Protein AF-A0A497RJP3-F1 (afdb_monomer_lite)

Foldseek 3Di:
DDPDCPQPVVQVVVVVVQQVCCLVVVDQKDKDDDPVQQKIWIWGDDPNDIDIDIDHDDPPDDD

pLDDT: mean 76.8, std 14.94, range [35.03, 90.75]

Structure (mmCIF, N/CA/C/O backbone):
data_AF-A0A497RJP3-F1
#
_entry.id   AF-A0A497RJP3-F1
#
loop_
_atom_site.group_PDB
_atom_site.id
_atom_site.type_symbol
_atom_site.label_atom_id
_atom_site.label_alt_id
_atom_site.label_comp_id
_atom_site.label_asym_id
_atom_site.label_entity_id
_atom_site.label_seq_id
_atom_site.pdbx_PDB_ins_code
_atom_site.Cartn_x
_atom_site.Cartn_y
_atom_site.Cartn_z
_atom_site.occupancy
_atom_site.B_iso_or_equiv
_atom_site.auth_seq_id
_atom_site.auth_comp_id
_atom_site.auth_asym_id
_atom_site.auth_atom_id
_atom_site.pdbx_PDB_model_num
ATOM 1 N N . MET A 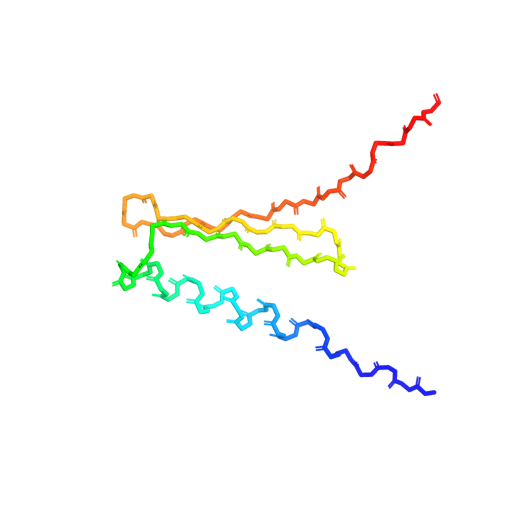1 1 ? 26.178 -14.868 -13.177 1.00 35.03 1 MET A N 1
ATOM 2 C CA . MET A 1 1 ? 25.971 -14.092 -11.936 1.00 35.03 1 MET A CA 1
ATOM 3 C C . MET A 1 1 ? 24.476 -14.025 -11.689 1.00 35.03 1 MET A C 1
ATOM 5 O O . MET A 1 1 ? 23.773 -13.421 -12.484 1.00 35.03 1 MET A O 1
ATOM 9 N N . THR A 1 2 ? 23.970 -14.726 -10.678 1.00 42.62 2 THR A N 1
ATOM 10 C CA . THR A 1 2 ? 22.534 -14.751 -10.368 1.00 42.62 2 THR A CA 1
ATOM 11 C C . THR A 1 2 ? 22.200 -13.476 -9.606 1.00 42.62 2 THR A C 1
ATOM 13 O O . THR A 1 2 ? 22.616 -13.318 -8.458 1.00 42.62 2 THR A O 1
ATOM 16 N N . VAL A 1 3 ? 21.521 -12.536 -10.261 1.00 43.91 3 VAL A N 1
ATOM 17 C CA . VAL A 1 3 ? 21.020 -11.313 -9.627 1.00 43.91 3 VAL A CA 1
ATOM 18 C C . VAL A 1 3 ? 20.049 -11.747 -8.528 1.00 43.91 3 VAL A C 1
ATOM 20 O O . VAL A 1 3 ? 18.978 -12.278 -8.810 1.00 43.91 3 VAL A O 1
ATOM 23 N N . LYS A 1 4 ? 20.454 -11.622 -7.261 1.00 42.31 4 LYS A N 1
ATOM 24 C CA . LYS A 1 4 ? 19.538 -11.839 -6.137 1.00 42.31 4 LYS A CA 1
ATOM 25 C C . LYS A 1 4 ? 18.4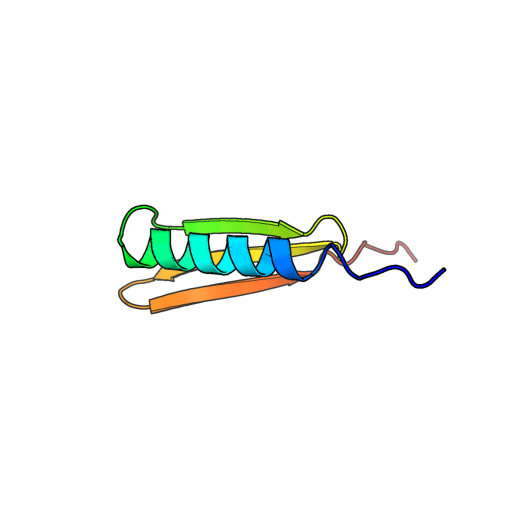98 -10.713 -6.192 1.00 42.31 4 LYS A C 1
ATOM 27 O O . LYS A 1 4 ? 18.915 -9.559 -6.281 1.00 42.31 4 LYS A O 1
ATOM 32 N N . PRO A 1 5 ? 17.186 -10.998 -6.145 1.00 46.16 5 PRO A N 1
ATOM 33 C CA . PRO A 1 5 ? 16.165 -9.958 -6.164 1.00 46.16 5 PRO A CA 1
ATOM 34 C C . PRO A 1 5 ? 16.216 -9.194 -4.835 1.00 46.16 5 PRO A C 1
ATOM 36 O O . PRO A 1 5 ? 15.597 -9.583 -3.850 1.00 46.16 5 PRO A O 1
ATOM 39 N N . VAL A 1 6 ? 17.010 -8.125 -4.781 1.00 48.94 6 VAL A N 1
ATOM 40 C CA . VAL A 1 6 ? 17.130 -7.256 -3.597 1.00 48.94 6 VAL A CA 1
ATOM 41 C C . VAL A 1 6 ? 15.949 -6.277 -3.496 1.00 48.94 6 VAL A C 1
ATOM 43 O O . VAL A 1 6 ? 15.726 -5.685 -2.443 1.00 48.94 6 VAL A O 1
ATOM 46 N N . SER A 1 7 ? 15.119 -6.163 -4.528 1.00 52.94 7 SER A N 1
ATOM 47 C CA . SER A 1 7 ? 14.143 -5.075 -4.609 1.00 52.94 7 SER A CA 1
ATOM 48 C C . SER A 1 7 ? 12.729 -5.441 -4.157 1.00 52.94 7 SER A C 1
ATOM 50 O O . SER A 1 7 ? 12.014 -4.580 -3.661 1.00 52.94 7 SER A O 1
ATOM 52 N N . ALA A 1 8 ? 12.314 -6.712 -4.234 1.00 52.69 8 ALA A N 1
ATOM 53 C CA . ALA A 1 8 ? 10.920 -7.086 -3.963 1.00 52.69 8 ALA A CA 1
ATOM 54 C C . ALA A 1 8 ? 10.524 -7.040 -2.471 1.00 52.69 8 ALA A C 1
ATOM 56 O O . ALA A 1 8 ? 9.378 -6.760 -2.141 1.00 52.69 8 ALA A O 1
ATOM 57 N N . ASN A 1 9 ? 11.457 -7.287 -1.547 1.00 59.53 9 ASN A N 1
ATOM 58 C CA . ASN A 1 9 ? 11.105 -7.372 -0.124 1.00 59.53 9 ASN A CA 1
ATOM 59 C C . ASN A 1 9 ? 11.009 -5.997 0.555 1.00 59.53 9 ASN A C 1
ATOM 61 O O . ASN A 1 9 ? 10.161 -5.804 1.420 1.00 59.53 9 ASN A O 1
ATOM 65 N N . LYS A 1 10 ? 11.817 -5.011 0.140 1.00 67.38 10 LYS A N 1
ATOM 66 C CA . LYS A 1 10 ? 11.848 -3.688 0.794 1.00 67.38 10 LYS A CA 1
ATOM 67 C C . LYS A 1 10 ? 10.552 -2.895 0.629 1.00 67.38 10 LYS A C 1
ATOM 69 O O . LYS A 1 10 ? 10.154 -2.191 1.556 1.00 67.38 10 LYS A O 1
ATOM 74 N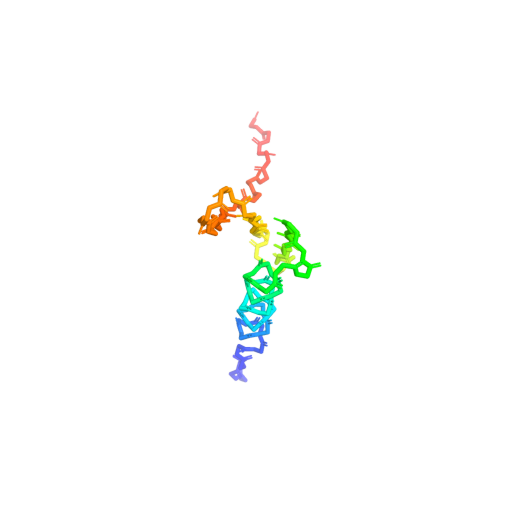 N . TRP A 1 11 ? 9.898 -2.980 -0.530 1.00 73.06 11 TRP A N 1
ATOM 75 C CA . TRP A 1 11 ? 8.644 -2.256 -0.753 1.00 73.06 11 TRP A CA 1
ATOM 76 C C . TRP A 1 11 ? 7.468 -2.922 -0.032 1.00 73.06 11 TRP A C 1
ATOM 78 O O . TRP A 1 11 ? 6.602 -2.217 0.481 1.00 73.06 11 TRP A O 1
ATOM 88 N N . ILE A 1 12 ? 7.471 -4.256 0.089 1.00 77.88 12 ILE A N 1
ATOM 89 C CA . ILE A 1 12 ? 6.472 -5.000 0.871 1.00 77.88 12 ILE A CA 1
ATOM 90 C C . ILE A 1 12 ? 6.575 -4.630 2.354 1.00 77.88 12 ILE A C 1
ATOM 92 O O . ILE A 1 12 ? 5.550 -4.400 2.993 1.00 77.88 12 ILE A O 1
ATOM 96 N N . ASP A 1 13 ? 7.791 -4.535 2.899 1.00 83.94 13 ASP A N 1
ATOM 97 C CA . ASP A 1 13 ? 8.011 -4.078 4.275 1.00 83.94 13 ASP A CA 1
ATOM 98 C C . ASP A 1 13 ? 7.515 -2.643 4.490 1.00 83.94 13 ASP A C 1
ATOM 100 O O . ASP A 1 13 ? 6.772 -2.387 5.440 1.00 83.94 13 ASP A O 1
ATOM 104 N N . LYS A 1 14 ? 7.820 -1.719 3.567 1.00 83.75 14 LYS A N 1
ATOM 105 C CA . LYS A 1 14 ? 7.261 -0.358 3.620 1.00 83.75 14 LYS A CA 1
ATOM 106 C C . LYS A 1 14 ? 5.732 -0.364 3.555 1.00 83.75 14 LYS A C 1
ATOM 108 O O . LYS A 1 14 ? 5.101 0.344 4.331 1.00 83.75 14 LYS A O 1
ATOM 113 N N . LEU A 1 15 ? 5.125 -1.168 2.678 1.00 84.50 15 LEU A N 1
ATOM 114 C CA . LEU A 1 15 ? 3.669 -1.250 2.539 1.00 84.50 15 LEU A CA 1
ATOM 115 C C . LEU A 1 15 ? 3.014 -1.733 3.839 1.00 84.50 15 LEU A C 1
ATOM 117 O O . LEU A 1 15 ? 2.030 -1.146 4.289 1.00 84.50 15 LEU A O 1
ATOM 121 N N . LYS A 1 16 ? 3.577 -2.773 4.465 1.00 87.00 16 LYS A N 1
ATOM 122 C CA . LYS A 1 16 ? 3.122 -3.270 5.771 1.00 87.00 16 LYS A CA 1
ATOM 123 C C . LYS A 1 16 ? 3.232 -2.191 6.842 1.00 87.00 16 LYS A C 1
ATOM 125 O O . LYS A 1 16 ? 2.258 -1.956 7.552 1.00 87.00 16 LYS A O 1
ATOM 130 N N . GLN A 1 17 ? 4.365 -1.494 6.899 1.00 89.06 17 GLN A N 1
ATOM 131 C CA . GLN A 1 17 ? 4.576 -0.409 7.851 1.00 89.06 17 GLN A CA 1
ATOM 132 C C . GLN A 1 17 ? 3.564 0.729 7.652 1.00 89.06 17 GLN A C 1
ATOM 134 O O . GLN A 1 17 ? 2.984 1.209 8.621 1.00 89.06 17 GLN A O 1
ATOM 139 N N . THR A 1 18 ? 3.275 1.121 6.408 1.00 88.00 18 THR A N 1
ATOM 140 C CA . THR A 1 18 ? 2.245 2.124 6.102 1.00 88.00 18 THR A CA 1
ATOM 141 C C . THR A 1 18 ? 0.857 1.668 6.551 1.00 88.00 18 THR A C 1
ATOM 143 O O . THR A 1 18 ? 0.133 2.443 7.172 1.00 88.00 18 THR A O 1
ATOM 146 N N . ILE A 1 19 ? 0.489 0.408 6.295 1.00 88.62 19 ILE A N 1
ATOM 147 C CA . ILE A 1 19 ? -0.785 -0.164 6.756 1.00 88.62 19 ILE A CA 1
ATOM 148 C C . ILE A 1 19 ? -0.865 -0.141 8.287 1.00 88.62 19 ILE A C 1
ATOM 150 O O . ILE A 1 19 ? -1.902 0.233 8.829 1.00 88.62 19 ILE A O 1
ATOM 154 N N . GLU A 1 20 ? 0.210 -0.495 8.993 1.00 90.50 20 GLU A N 1
ATOM 155 C CA . GLU A 1 20 ? 0.249 -0.435 10.456 1.00 90.50 20 GLU A CA 1
ATOM 156 C C . GLU A 1 20 ? 0.146 0.995 10.989 1.00 90.50 20 GLU A C 1
ATOM 158 O O . GLU A 1 20 ? -0.625 1.232 11.918 1.00 90.50 20 GLU A O 1
ATOM 163 N N . CYS A 1 21 ? 0.851 1.965 10.401 1.00 89.81 21 CYS A N 1
ATOM 164 C CA . CYS A 1 21 ? 0.711 3.375 10.770 1.00 89.81 21 CYS A CA 1
ATOM 165 C C . CYS A 1 21 ? -0.740 3.846 10.616 1.00 89.81 21 CYS A C 1
ATOM 167 O O . CYS A 1 21 ? -1.277 4.498 11.511 1.00 89.81 21 CYS A O 1
ATOM 169 N N . ILE A 1 22 ? -1.396 3.461 9.520 1.00 88.94 22 ILE A N 1
ATOM 170 C CA . ILE A 1 22 ? -2.791 3.822 9.261 1.00 88.94 22 ILE A CA 1
ATOM 171 C C . ILE A 1 22 ? -3.747 3.123 10.235 1.00 88.94 22 ILE A C 1
ATOM 173 O O . ILE A 1 22 ? -4.682 3.732 10.758 1.00 88.94 22 ILE A O 1
ATOM 177 N N . LYS A 1 23 ? -3.489 1.850 10.544 1.00 87.62 23 LYS A N 1
ATOM 178 C CA . LYS A 1 23 ? -4.275 1.073 11.508 1.00 87.62 23 LYS A CA 1
ATOM 179 C C . LYS A 1 23 ? -4.196 1.657 12.920 1.00 87.62 23 LYS A C 1
ATOM 181 O O . LYS A 1 23 ? -5.213 1.722 13.601 1.00 87.62 23 LYS A O 1
ATOM 186 N N . ASN A 1 24 ? -3.012 2.110 13.327 1.00 90.31 24 ASN A N 1
ATOM 187 C CA . ASN A 1 24 ? -2.770 2.727 14.632 1.00 90.31 24 ASN A CA 1
ATOM 188 C C . ASN A 1 24 ? -3.194 4.208 14.697 1.00 90.31 24 ASN A C 1
ATOM 190 O O . ASN A 1 24 ? -3.017 4.841 15.733 1.00 90.31 24 ASN A O 1
ATOM 194 N N . GLY A 1 25 ? -3.742 4.775 13.613 1.00 86.38 25 GLY A N 1
ATOM 195 C CA . GLY A 1 25 ? -4.182 6.173 13.572 1.00 86.38 25 GLY A CA 1
ATOM 196 C C . GLY A 1 25 ? -3.040 7.193 13.517 1.00 86.38 25 GLY A C 1
ATOM 197 O O . GLY A 1 25 ? -3.266 8.369 13.768 1.00 86.38 25 GLY A O 1
ATOM 198 N N . VAL A 1 26 ? -1.821 6.758 13.180 1.00 89.25 26 VAL A N 1
ATOM 199 C CA . VAL A 1 26 ? -0.656 7.638 12.982 1.00 89.25 26 VAL A CA 1
ATOM 200 C C . VAL A 1 26 ? -0.778 8.414 11.665 1.00 89.25 26 VAL A C 1
ATOM 202 O O . VAL A 1 26 ? -0.269 9.524 11.550 1.00 89.25 26 VAL A O 1
ATOM 205 N N . ALA A 1 27 ? -1.459 7.835 10.672 1.00 84.25 27 ALA A N 1
ATOM 206 C CA . ALA A 1 27 ? -1.729 8.453 9.377 1.00 84.25 27 ALA A CA 1
ATOM 207 C C . ALA A 1 27 ? -3.125 8.064 8.862 1.00 84.25 27 ALA A C 1
ATOM 209 O O . ALA A 1 27 ? -3.612 6.975 9.144 1.00 84.25 27 ALA A O 1
ATOM 210 N N . GLU A 1 28 ? -3.765 8.919 8.067 1.00 84.56 28 GLU A N 1
ATOM 211 C CA . GLU A 1 28 ? -5.057 8.600 7.427 1.00 84.56 28 GLU A CA 1
ATOM 212 C C . GLU A 1 28 ? -4.882 7.984 6.025 1.00 84.56 28 GLU A C 1
ATOM 214 O O . GLU A 1 28 ? -5.719 7.210 5.552 1.00 84.56 28 GLU A O 1
ATOM 219 N N . GLN A 1 29 ? -3.752 8.276 5.373 1.00 88.56 29 GLN A N 1
ATOM 220 C CA . GLN A 1 29 ? -3.384 7.766 4.054 1.00 88.56 29 GLN A CA 1
ATOM 221 C C . GLN A 1 29 ? -1.861 7.676 3.887 1.00 88.56 29 GLN A C 1
ATOM 223 O O . GLN A 1 29 ? -1.107 8.352 4.584 1.00 88.56 29 GLN A O 1
ATOM 228 N N . GLY A 1 30 ? -1.414 6.872 2.927 1.00 87.44 30 GLY A N 1
ATOM 229 C CA . GLY A 1 30 ? -0.020 6.752 2.527 1.00 87.44 30 GLY A CA 1
ATOM 230 C C . GLY A 1 30 ? 0.106 6.306 1.075 1.00 87.44 30 GLY A C 1
ATOM 231 O O . GLY A 1 30 ? -0.683 5.494 0.589 1.00 87.44 30 GLY A O 1
ATOM 232 N N . THR A 1 31 ? 1.110 6.838 0.389 1.00 86.69 31 THR A N 1
ATOM 233 C CA . THR A 1 31 ? 1.420 6.495 -1.000 1.00 86.69 31 THR A CA 1
ATOM 234 C C . THR A 1 31 ? 2.785 5.828 -1.043 1.00 86.69 31 THR A C 1
ATOM 236 O O . THR A 1 31 ? 3.722 6.308 -0.406 1.00 86.69 31 THR A O 1
ATOM 239 N N . LEU A 1 32 ? 2.893 4.724 -1.777 1.00 84.62 32 LEU A N 1
ATO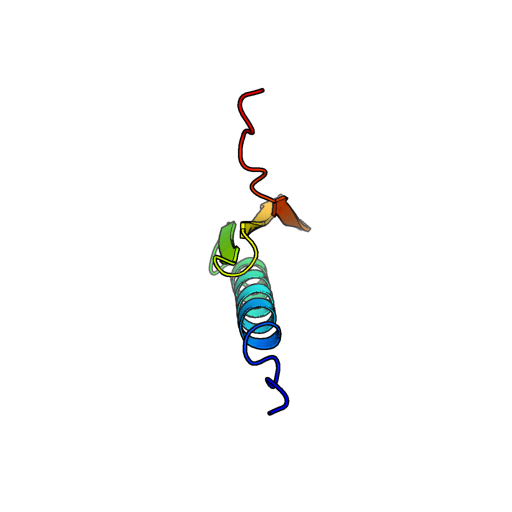M 240 C CA . LEU A 1 32 ? 4.159 4.059 -2.054 1.00 84.62 32 LEU A CA 1
ATOM 241 C C . LEU A 1 32 ? 4.361 3.961 -3.556 1.00 84.62 32 LEU A C 1
ATOM 243 O O . LEU A 1 32 ? 3.600 3.286 -4.241 1.00 84.62 32 LEU A O 1
ATOM 247 N N . ASP A 1 33 ? 5.404 4.598 -4.052 1.00 81.75 33 ASP A N 1
ATOM 248 C CA . ASP A 1 33 ? 5.895 4.431 -5.407 1.00 81.75 33 ASP A CA 1
ATOM 249 C C . ASP A 1 33 ? 6.943 3.311 -5.460 1.00 81.75 33 ASP A C 1
ATOM 251 O O . ASP A 1 33 ? 7.851 3.218 -4.631 1.00 81.75 33 ASP A O 1
ATOM 255 N N . ASN A 1 34 ? 6.795 2.426 -6.440 1.00 80.31 34 ASN A N 1
ATOM 256 C CA . ASN A 1 34 ? 7.805 1.468 -6.844 1.00 80.31 34 ASN A CA 1
ATOM 257 C C . ASN A 1 34 ? 8.341 1.892 -8.213 1.00 80.31 34 ASN A C 1
ATOM 259 O O . ASN A 1 34 ? 7.859 1.464 -9.262 1.00 80.31 34 ASN A O 1
ATOM 263 N N . ILE A 1 35 ? 9.351 2.760 -8.175 1.00 70.75 35 ILE A N 1
ATOM 264 C CA . ILE A 1 35 ? 10.005 3.327 -9.362 1.00 70.75 35 ILE A CA 1
ATOM 265 C C . ILE A 1 35 ? 10.596 2.224 -10.253 1.00 70.75 35 ILE A C 1
A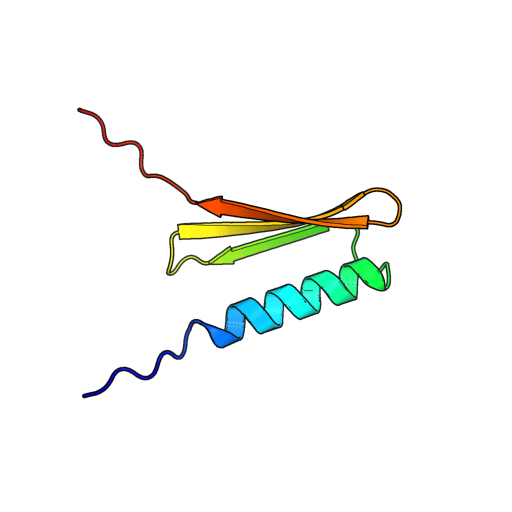TOM 267 O O . ILE A 1 35 ? 10.605 2.369 -11.469 1.00 70.75 35 ILE A O 1
ATOM 271 N N . GLU A 1 36 ? 11.046 1.102 -9.677 1.00 72.06 36 GLU A N 1
ATOM 272 C CA . GLU A 1 36 ? 11.639 -0.004 -10.445 1.00 72.06 36 GLU A CA 1
ATOM 273 C C . GLU A 1 36 ? 10.621 -0.723 -11.339 1.00 72.06 36 GLU A C 1
ATOM 275 O O . GLU A 1 36 ? 11.003 -1.277 -12.368 1.00 72.06 36 GLU A O 1
ATOM 280 N N . THR A 1 37 ? 9.340 -0.729 -10.965 1.00 73.12 37 THR A N 1
ATOM 281 C CA . THR A 1 37 ? 8.280 -1.413 -11.722 1.00 73.12 37 THR A CA 1
ATOM 282 C C . THR A 1 37 ? 7.271 -0.461 -12.363 1.00 73.12 37 THR A C 1
ATOM 284 O O . THR A 1 37 ? 6.389 -0.918 -13.087 1.00 73.12 37 THR A O 1
ATOM 287 N N . GLY A 1 38 ? 7.378 0.849 -12.113 1.00 73.31 38 GLY A N 1
ATOM 288 C CA . GLY A 1 38 ? 6.389 1.841 -12.552 1.00 73.31 38 GLY A CA 1
ATOM 289 C C . GLY A 1 38 ? 5.040 1.703 -11.838 1.00 73.31 38 GLY A C 1
ATOM 290 O O . GLY A 1 38 ? 4.012 2.189 -12.312 1.00 73.31 38 GLY A O 1
ATOM 291 N N . GLU A 1 39 ? 5.014 1.009 -10.703 1.00 80.62 39 GLU A N 1
ATOM 292 C CA . GLU A 1 39 ? 3.797 0.763 -9.941 1.00 80.62 39 GLU A CA 1
ATOM 293 C C . GLU A 1 39 ? 3.681 1.757 -8.796 1.00 80.62 39 GLU A C 1
ATOM 295 O O . GLU A 1 39 ? 4.664 2.049 -8.122 1.00 80.62 39 GLU A O 1
ATOM 300 N N . PHE A 1 40 ? 2.473 2.230 -8.505 1.00 85.31 40 PHE A N 1
ATOM 301 C CA . PHE A 1 40 ? 2.218 2.987 -7.287 1.00 85.31 40 PHE A CA 1
ATOM 302 C C . PHE A 1 40 ? 1.038 2.413 -6.507 1.00 85.31 40 PHE A C 1
ATOM 304 O O . PHE A 1 40 ? 0.034 1.968 -7.063 1.00 85.31 40 PHE A O 1
ATOM 311 N N . PHE A 1 41 ? 1.166 2.411 -5.187 1.00 86.19 41 PHE A N 1
ATOM 312 C CA . PHE A 1 41 ? 0.167 1.935 -4.249 1.00 86.19 41 PHE A CA 1
ATOM 313 C C . PHE A 1 41 ? -0.357 3.108 -3.434 1.00 86.19 41 PHE A C 1
ATOM 315 O O . PHE A 1 41 ? 0.413 3.888 -2.879 1.00 86.19 41 PHE A O 1
ATOM 322 N N . VAL A 1 42 ? -1.676 3.208 -3.316 1.00 88.75 42 VAL A N 1
ATOM 323 C CA . VAL A 1 42 ? -2.340 4.146 -2.410 1.00 88.75 42 VAL A CA 1
ATOM 324 C C . VAL A 1 42 ? -3.026 3.346 -1.329 1.00 88.75 42 VAL A C 1
ATOM 326 O O . VAL A 1 42 ? -3.957 2.584 -1.605 1.00 88.75 42 VAL A O 1
ATOM 329 N N . VAL A 1 43 ? -2.584 3.546 -0.096 1.00 90.75 43 VAL A N 1
ATOM 330 C CA . VAL A 1 43 ? -3.198 2.990 1.102 1.00 90.75 43 VAL A CA 1
ATOM 331 C C . VAL A 1 43 ? -3.969 4.101 1.793 1.00 90.75 43 VAL A C 1
ATOM 333 O O . VAL A 1 43 ? -3.432 5.173 2.048 1.00 90.75 43 VAL A O 1
ATOM 336 N N . LYS A 1 44 ? -5.241 3.871 2.093 1.00 90.19 44 LYS A N 1
ATOM 337 C CA . LYS A 1 44 ? -6.089 4.858 2.764 1.00 90.19 44 LYS A CA 1
ATOM 338 C C . LYS A 1 44 ? -7.069 4.185 3.701 1.00 90.19 44 LYS A C 1
ATOM 340 O O . LYS A 1 44 ? -7.590 3.112 3.385 1.00 90.19 44 LYS A O 1
ATOM 345 N N . LYS A 1 45 ? -7.318 4.822 4.843 1.00 88.81 45 LYS A N 1
ATOM 346 C CA . LYS A 1 45 ? -8.391 4.430 5.750 1.00 88.81 45 LYS A CA 1
ATOM 347 C C . LYS A 1 45 ? -9.692 5.059 5.270 1.00 88.81 45 LYS A C 1
ATOM 349 O O . LYS A 1 45 ? -9.751 6.259 5.029 1.00 88.81 45 LYS A O 1
ATOM 354 N N . ILE A 1 46 ? -10.714 4.237 5.089 1.00 86.81 46 ILE A N 1
ATOM 355 C CA . ILE A 1 46 ? -12.073 4.674 4.781 1.00 86.81 46 ILE A CA 1
ATOM 356 C C . ILE A 1 46 ? -12.961 4.004 5.820 1.00 86.81 46 ILE A C 1
ATOM 358 O O . ILE A 1 46 ? -13.055 2.773 5.847 1.00 86.81 46 ILE A O 1
ATOM 362 N N . ASP A 1 47 ? -13.533 4.812 6.709 1.00 86.88 47 ASP A N 1
ATOM 363 C CA . ASP A 1 47 ? -14.221 4.347 7.914 1.00 86.88 47 ASP A CA 1
ATOM 364 C C . ASP A 1 47 ? -13.301 3.444 8.762 1.00 86.88 47 ASP A C 1
ATOM 366 O O . ASP A 1 47 ? -12.212 3.854 9.167 1.00 86.88 47 ASP A O 1
ATOM 370 N N . ASP A 1 48 ? -13.702 2.192 8.990 1.00 84.75 48 ASP A N 1
ATOM 371 C CA . ASP A 1 48 ? -12.931 1.183 9.727 1.00 84.75 48 ASP A CA 1
ATOM 372 C C . ASP A 1 48 ? -12.131 0.238 8.805 1.00 84.75 48 ASP A C 1
ATOM 374 O O . ASP A 1 48 ? -11.531 -0.741 9.245 1.00 84.75 48 ASP A O 1
ATOM 378 N N . LYS A 1 49 ? -12.114 0.507 7.491 1.00 88.06 49 LYS A N 1
ATOM 379 C CA . LYS A 1 49 ? -11.462 -0.347 6.491 1.00 88.06 49 LYS A CA 1
ATOM 380 C C . LYS A 1 49 ? -10.200 0.302 5.943 1.00 88.06 49 LYS A C 1
ATOM 382 O O . LYS A 1 49 ? -10.175 1.483 5.609 1.00 88.06 49 LYS A O 1
ATOM 387 N N . ILE A 1 50 ? -9.156 -0.505 5.770 1.00 88.25 50 ILE A N 1
ATOM 388 C CA . ILE A 1 50 ? -7.938 -0.095 5.066 1.00 88.25 50 ILE A CA 1
ATOM 389 C C . ILE A 1 50 ? -8.044 -0.571 3.621 1.00 88.25 50 ILE A C 1
ATOM 391 O O . ILE A 1 50 ? -8.121 -1.768 3.348 1.00 88.25 50 ILE A O 1
ATOM 395 N N . ILE A 1 51 ? -8.056 0.380 2.694 1.00 89.00 51 ILE A N 1
ATOM 396 C CA . ILE A 1 51 ? -8.097 0.128 1.258 1.00 89.00 51 ILE A CA 1
ATOM 397 C C . ILE A 1 51 ? -6.689 0.328 0.706 1.00 89.00 51 ILE A C 1
ATOM 399 O O . ILE A 1 51 ? -6.128 1.414 0.826 1.00 89.00 51 ILE A O 1
ATOM 403 N N . CYS A 1 52 ? -6.146 -0.700 0.059 1.00 87.38 52 CYS A N 1
ATOM 404 C CA . CYS A 1 52 ? -4.915 -0.610 -0.720 1.00 87.38 52 CYS A CA 1
ATOM 405 C C . CYS A 1 52 ? -5.264 -0.724 -2.207 1.00 87.38 52 CYS A C 1
ATOM 407 O O . CYS A 1 52 ? -5.845 -1.723 -2.633 1.00 87.38 52 CYS A O 1
ATOM 409 N N . ARG A 1 53 ? -4.950 0.307 -2.995 1.00 86.19 53 ARG A N 1
ATOM 410 C CA . ARG A 1 53 ? -5.115 0.301 -4.452 1.00 86.19 53 ARG A CA 1
ATOM 411 C C . ARG A 1 53 ? -3.757 0.323 -5.121 1.00 86.19 53 ARG A C 1
ATOM 413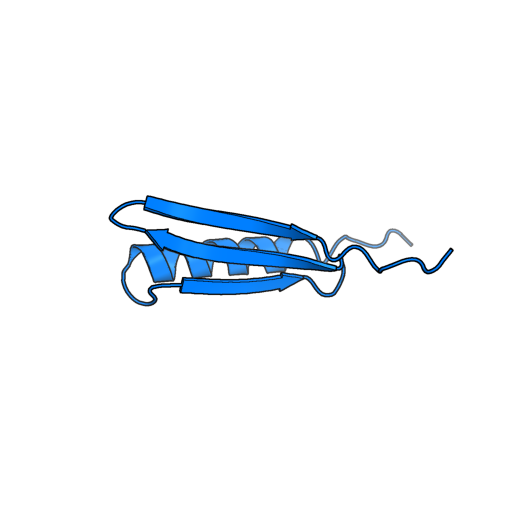 O O . ARG A 1 53 ? -2.957 1.204 -4.837 1.00 86.19 53 ARG A O 1
ATOM 420 N N . ARG A 1 54 ? -3.545 -0.626 -6.025 1.00 85.75 54 ARG A N 1
ATOM 421 C CA . ARG A 1 54 ? -2.396 -0.683 -6.923 1.00 85.75 54 ARG A CA 1
ATOM 422 C C . ARG A 1 54 ? -2.761 0.005 -8.229 1.00 85.75 54 ARG A C 1
ATOM 424 O O . ARG A 1 54 ? -3.839 -0.230 -8.769 1.00 85.75 54 ARG A O 1
ATOM 431 N N . TYR A 1 55 ? -1.839 0.794 -8.733 1.00 82.06 55 TYR A N 1
ATOM 432 C CA . TYR A 1 55 ? -1.908 1.466 -10.012 1.00 82.06 55 TYR A CA 1
ATOM 433 C C . TYR A 1 55 ? -0.609 1.182 -10.757 1.00 82.06 55 TYR A C 1
ATOM 435 O O . TYR A 1 55 ? 0.457 1.097 -10.150 1.00 82.06 55 TYR A O 1
ATOM 443 N N . VAL A 1 56 ? -0.706 1.016 -12.068 1.00 79.88 56 VAL A N 1
ATOM 444 C CA . VAL A 1 56 ? 0.444 0.792 -12.941 1.00 79.88 56 VAL A CA 1
ATOM 445 C C . VAL A 1 56 ? 0.469 1.958 -13.910 1.00 79.88 56 VAL A C 1
ATOM 447 O O . VAL A 1 56 ? -0.549 2.232 -14.549 1.00 79.88 56 VAL A O 1
ATOM 450 N N . LEU A 1 57 ? 1.590 2.671 -13.975 1.00 70.31 57 LEU A N 1
ATOM 451 C CA . LEU A 1 57 ? 1.805 3.665 -15.016 1.00 70.31 57 LEU A CA 1
ATOM 452 C C . LEU A 1 57 ? 1.966 2.912 -16.337 1.00 70.31 57 LEU A C 1
ATOM 454 O O . LEU A 1 57 ? 2.939 2.193 -16.539 1.00 70.31 57 LEU A O 1
ATOM 458 N N . VAL A 1 58 ? 0.974 3.037 -17.211 1.00 70.81 58 VAL A N 1
ATOM 459 C CA . VAL A 1 58 ? 1.116 2.679 -18.620 1.00 70.81 58 VAL A CA 1
ATOM 460 C C . VAL A 1 58 ? 1.631 3.926 -19.328 1.00 70.81 58 VAL A C 1
ATOM 462 O O . VAL A 1 58 ? 0.956 4.953 -19.314 1.00 70.81 58 VAL A O 1
ATOM 465 N N . GLU A 1 59 ? 2.853 3.869 -19.864 1.00 65.44 59 GLU A N 1
ATOM 466 C CA . GLU A 1 59 ? 3.334 4.899 -20.789 1.00 65.44 59 GLU A CA 1
ATOM 467 C C . GLU A 1 59 ? 2.329 5.027 -21.940 1.00 65.44 59 GLU A C 1
ATOM 469 O O . GLU A 1 59 ? 1.894 4.026 -22.516 1.00 65.44 59 GLU A O 1
ATOM 474 N N . GLU A 1 60 ? 1.922 6.259 -22.236 1.00 57.25 60 GLU A N 1
ATOM 475 C CA . GLU A 1 60 ? 1.097 6.561 -23.398 1.00 57.25 60 GLU A CA 1
ATOM 476 C C . GLU A 1 60 ? 1.971 6.345 -24.639 1.00 57.25 60 GLU A C 1
ATOM 478 O O . GLU A 1 60 ? 2.923 7.085 -24.878 1.00 57.25 60 GLU A O 1
ATOM 483 N N . VAL A 1 61 ? 1.712 5.270 -25.387 1.00 63.41 61 VAL A N 1
ATOM 484 C CA . VAL A 1 61 ? 2.385 5.028 -26.666 1.00 63.41 61 VAL A CA 1
ATOM 485 C C . VAL A 1 61 ? 1.616 5.815 -27.724 1.00 63.41 61 VAL A C 1
ATOM 487 O O . VAL A 1 61 ? 0.531 5.392 -28.127 1.00 63.41 61 VAL A O 1
ATOM 490 N N . GLU A 1 62 ? 2.142 6.968 -28.145 1.00 57.12 62 GLU A N 1
ATOM 491 C CA . GLU A 1 62 ? 1.670 7.641 -29.362 1.00 57.12 62 GLU A CA 1
ATOM 492 C C . GLU A 1 62 ? 1.878 6.688 -30.556 1.00 57.12 62 GLU A C 1
ATOM 494 O O . GLU A 1 62 ? 3.001 6.249 -30.820 1.00 57.12 62 GLU A O 1
ATOM 499 N N . VAL A 1 63 ? 0.779 6.318 -31.224 1.00 60.66 63 VAL A N 1
ATOM 500 C CA . VAL A 1 63 ? 0.738 5.487 -32.446 1.00 60.66 63 VAL A CA 1
ATOM 501 C C . VAL A 1 63 ? 0.777 6.339 -33.701 1.00 60.66 63 VAL A C 1
ATOM 503 O O . VAL A 1 63 ? 0.054 7.359 -33.736 1.00 60.66 63 VAL A O 1
#

Radius of gyration: 14.61 Å; chains: 1; bounding box: 40×23×47 Å

Secondary structure (DSSP, 8-state):
------SHHHHHHHHHHHHHHHHTTS-SEEEEEETTTTEEEEEEEETTEEEEEEEE-------

Sequence (63 aa):
MTVKPVSANKWIDKLKQTIECIKNGVAEQGTLDNIETGEFFVVKKIDDKIICRRYVLVEEVEV